Protein AF-A0A842UQR6-F1 (afdb_monomer_lite)

Foldseek 3Di:
DVVVVVVVVVVVVVVVVVVVVVVVPPPPPPPPPPDPLPCVLKWKWKDFPPDDIDIDPDLVVRLVVLLVFDEKEADDPPDSFGIWTHHPVGRMIMTTHPSSLVVSVVVPRPHDHD

Secondary structure (DSSP, 8-state):
-HHHHHHHHHHHHHHHHHHHHHHHS-------------GGG--EEEE-SSS--EEE--HHHHHHHHTT-SEEEE--SSSS--EEEE-TTT--EEEE-HHHHHHHHHTT----B-

Sequence (114 aa):
MVRIHRSVNIILLIVAAFILMTWVFSGTTTGYVGYKLNSEQAKCRFMSADDMSNEIKDIDLCCYEIQKMITCEEIDSSEEYDYICYNLKEGNKYYLNSKAFNYCIKEEYDVAAN

pLDDT: mean 75.28, std 13.83, range [41.34, 89.31]

Radius of gyration: 27.53 Å; chains: 1; bounding box: 54×24×84 Å

Structure (mmCIF, N/CA/C/O backbone):
data_AF-A0A842UQR6-F1
#
_entry.id   AF-A0A842UQR6-F1
#
loop_
_atom_site.group_PDB
_atom_site.id
_atom_site.type_symbol
_atom_site.label_atom_id
_atom_site.label_alt_id
_atom_site.label_comp_id
_atom_site.label_asym_id
_atom_site.label_entity_id
_atom_site.label_seq_id
_atom_site.pdbx_PDB_ins_code
_atom_site.Cartn_x
_atom_site.Cartn_y
_atom_site.Cartn_z
_atom_site.occupancy
_atom_site.B_iso_or_equiv
_atom_site.auth_seq_id
_atom_site.auth_comp_id
_atom_site.auth_asym_id
_atom_site.auth_atom_id
_atom_site.pdbx_PDB_model_num
ATOM 1 N N . MET A 1 1 ? 32.940 13.548 -64.678 1.00 56.00 1 MET A N 1
ATOM 2 C CA . MET A 1 1 ? 31.600 13.407 -64.057 1.00 56.00 1 MET A CA 1
ATOM 3 C C . MET A 1 1 ? 31.374 12.070 -63.345 1.00 56.00 1 MET A C 1
ATOM 5 O O . MET A 1 1 ? 30.982 12.101 -62.190 1.00 56.00 1 MET A O 1
ATOM 9 N N . VAL A 1 2 ? 31.670 10.906 -63.944 1.00 57.84 2 VAL A N 1
ATOM 10 C CA . VAL A 1 2 ? 31.357 9.574 -63.357 1.00 57.84 2 VAL A CA 1
ATOM 11 C C . VAL A 1 2 ? 31.999 9.297 -61.980 1.00 57.84 2 VAL A C 1
ATOM 13 O O . VAL A 1 2 ? 31.364 8.704 -61.112 1.00 57.84 2 VAL A O 1
ATOM 16 N N . ARG A 1 3 ? 33.238 9.753 -61.734 1.00 56.56 3 ARG A N 1
ATOM 17 C CA . ARG A 1 3 ? 33.914 9.574 -60.429 1.00 56.56 3 ARG A CA 1
ATOM 18 C C . ARG A 1 3 ? 33.264 10.367 -59.290 1.00 56.56 3 ARG A C 1
ATOM 20 O O . ARG A 1 3 ? 33.223 9.873 -58.173 1.00 56.56 3 ARG A O 1
ATOM 27 N N . ILE A 1 4 ? 32.719 11.547 -59.584 1.00 62.47 4 ILE A N 1
ATOM 28 C CA . ILE A 1 4 ? 32.086 12.421 -58.585 1.00 62.47 4 ILE A CA 1
ATOM 29 C C . ILE A 1 4 ? 30.750 11.813 -58.138 1.00 62.47 4 ILE A C 1
ATOM 31 O O . ILE A 1 4 ? 30.496 11.720 -56.942 1.00 62.47 4 ILE A O 1
ATOM 35 N N . HIS A 1 5 ? 29.954 11.285 -59.076 1.00 61.22 5 HIS A N 1
ATOM 36 C CA . HIS A 1 5 ? 28.707 10.581 -58.749 1.00 61.22 5 HIS A CA 1
ATOM 37 C C . HIS A 1 5 ? 28.927 9.338 -57.877 1.00 61.22 5 HIS A C 1
ATOM 39 O O . HIS A 1 5 ? 28.136 9.075 -56.975 1.00 61.22 5 HIS A O 1
ATOM 45 N N . ARG A 1 6 ? 30.019 8.591 -58.097 1.00 65.44 6 ARG A N 1
ATOM 46 C CA . ARG A 1 6 ? 30.362 7.440 -57.247 1.00 65.44 6 ARG A CA 1
ATOM 47 C C . ARG A 1 6 ? 30.693 7.853 -55.813 1.00 65.44 6 ARG A C 1
ATOM 49 O O . ARG A 1 6 ? 30.179 7.234 -54.890 1.00 65.44 6 ARG A O 1
ATOM 56 N N . SER A 1 7 ? 31.497 8.897 -55.622 1.00 69.06 7 SER A N 1
ATOM 57 C CA . SER A 1 7 ? 31.863 9.364 -54.279 1.00 69.06 7 SER A CA 1
ATOM 58 C C . SER A 1 7 ? 30.662 9.911 -53.503 1.00 69.06 7 SER A C 1
ATOM 60 O O . SER A 1 7 ? 30.519 9.617 -52.321 1.00 69.06 7 SER A O 1
ATOM 62 N N . VAL A 1 8 ? 29.766 10.643 -54.173 1.00 77.50 8 VAL A N 1
ATOM 63 C CA . VAL A 1 8 ? 28.545 11.184 -53.550 1.00 77.50 8 VAL A CA 1
ATOM 64 C C . VAL A 1 8 ? 27.610 10.061 -53.095 1.00 77.50 8 VAL A C 1
ATOM 66 O O . VAL A 1 8 ? 27.131 10.095 -51.964 1.00 77.50 8 VAL A O 1
ATOM 69 N N . ASN A 1 9 ? 27.414 9.024 -53.916 1.00 79.69 9 ASN A N 1
ATOM 70 C CA . ASN A 1 9 ? 26.563 7.890 -53.547 1.00 79.69 9 ASN A CA 1
ATOM 71 C C . ASN A 1 9 ? 27.122 7.090 -52.362 1.00 79.69 9 ASN A C 1
ATOM 73 O O . ASN A 1 9 ? 26.348 6.631 -51.528 1.00 79.69 9 ASN A O 1
ATOM 77 N N . ILE A 1 10 ? 28.448 6.945 -52.258 1.00 84.00 10 ILE A N 1
ATOM 78 C CA . ILE A 1 10 ? 29.085 6.245 -51.132 1.00 84.00 10 ILE A CA 1
ATOM 79 C C . ILE A 1 10 ? 28.879 7.021 -49.827 1.00 84.00 10 ILE A C 1
ATOM 81 O O . ILE A 1 10 ? 28.516 6.429 -48.814 1.00 84.00 10 ILE A O 1
ATOM 85 N N . ILE A 1 11 ? 29.058 8.344 -49.855 1.00 85.25 11 ILE A N 1
ATOM 86 C CA . ILE A 1 11 ? 28.856 9.196 -48.675 1.00 85.25 11 ILE A CA 1
ATOM 87 C C . ILE A 1 11 ? 27.392 9.142 -48.221 1.00 85.25 11 ILE A C 1
ATOM 89 O O . ILE A 1 11 ? 27.129 8.997 -47.029 1.00 85.25 11 ILE A O 1
ATOM 93 N N . LEU A 1 12 ? 26.442 9.178 -49.161 1.00 84.31 12 LEU A N 1
ATOM 94 C CA . LEU A 1 12 ? 25.016 9.071 -48.845 1.00 84.31 12 LEU A CA 1
ATOM 95 C C . LEU A 1 12 ? 24.670 7.742 -48.157 1.00 84.31 12 LEU A C 1
ATOM 97 O O . LEU A 1 12 ? 23.877 7.718 -47.220 1.00 84.31 12 LEU A O 1
ATOM 101 N N . LEU A 1 13 ? 25.296 6.648 -48.596 1.00 86.56 13 LEU A N 1
ATOM 102 C CA . LEU A 1 13 ? 25.076 5.310 -48.044 1.00 86.56 13 LEU A CA 1
ATOM 103 C C . LEU A 1 13 ? 25.601 5.204 -46.603 1.00 86.56 13 LEU A C 1
ATOM 105 O O . LEU A 1 13 ? 24.937 4.627 -45.745 1.00 86.56 13 LEU A O 1
ATOM 109 N N . ILE A 1 14 ? 26.748 5.826 -46.315 1.00 87.50 14 ILE A N 1
ATOM 110 C CA . ILE A 1 14 ? 27.321 5.880 -44.962 1.00 87.50 14 ILE A CA 1
ATOM 111 C C . ILE A 1 14 ? 26.421 6.690 -44.019 1.00 87.50 14 ILE A C 1
ATOM 113 O O . ILE A 1 14 ? 26.147 6.246 -42.906 1.00 87.50 14 ILE A O 1
ATOM 117 N N . VAL A 1 15 ? 25.918 7.846 -44.464 1.00 87.19 15 VAL A N 1
ATOM 118 C CA . VAL A 1 15 ? 25.008 8.681 -43.660 1.00 87.19 15 VAL A CA 1
ATOM 119 C C . VAL A 1 15 ? 23.695 7.945 -43.377 1.00 87.19 15 VAL A C 1
ATOM 121 O O . VAL A 1 15 ? 23.232 7.937 -42.238 1.00 87.19 15 VAL A O 1
ATOM 124 N N . ALA A 1 16 ? 23.128 7.267 -44.377 1.00 85.75 16 ALA A N 1
ATOM 125 C CA . ALA A 1 16 ? 21.921 6.463 -44.200 1.00 85.75 16 ALA A CA 1
ATOM 126 C C . ALA A 1 16 ? 22.132 5.306 -43.206 1.00 85.75 16 ALA A C 1
ATOM 128 O O . ALA A 1 16 ? 21.287 5.077 -42.341 1.00 85.75 16 ALA A O 1
ATOM 129 N N . ALA A 1 17 ? 23.276 4.617 -43.274 1.00 85.75 17 ALA A N 1
ATOM 130 C CA . ALA A 1 17 ? 23.621 3.555 -42.330 1.00 85.75 17 ALA A CA 1
ATOM 131 C C . ALA A 1 17 ? 23.773 4.078 -40.891 1.00 85.75 17 ALA A C 1
ATOM 133 O O . ALA A 1 17 ? 23.338 3.421 -39.946 1.00 85.75 17 ALA A O 1
ATOM 134 N N . PHE A 1 18 ? 24.337 5.277 -40.721 1.00 85.56 18 PHE A N 1
ATOM 135 C CA . PHE A 1 18 ? 24.500 5.898 -39.408 1.00 85.56 18 PHE A CA 1
ATOM 136 C C . PHE A 1 18 ? 23.151 6.267 -38.773 1.00 85.56 18 PHE A C 1
ATOM 138 O O . PHE A 1 18 ? 22.928 5.987 -37.598 1.00 85.56 18 PHE A O 1
ATOM 145 N N . ILE A 1 19 ? 22.219 6.821 -39.556 1.00 82.00 19 ILE A N 1
ATOM 146 C CA . ILE A 1 19 ? 20.857 7.143 -39.092 1.00 82.00 19 ILE A CA 1
ATOM 147 C C . ILE A 1 19 ? 20.080 5.869 -38.725 1.00 82.00 19 ILE A C 1
ATOM 149 O O . ILE A 1 19 ? 19.325 5.861 -37.759 1.00 82.00 19 ILE A O 1
ATOM 153 N N . LEU A 1 20 ? 20.275 4.769 -39.456 1.00 79.50 20 LEU A N 1
ATOM 154 C CA . LEU A 1 20 ? 19.645 3.493 -39.105 1.00 79.50 20 LEU A CA 1
ATOM 155 C C . LEU A 1 20 ? 20.203 2.910 -37.800 1.00 79.50 20 LEU A C 1
ATOM 157 O O . LEU A 1 20 ? 19.444 2.343 -37.018 1.00 79.50 20 LEU A O 1
ATOM 161 N N . MET A 1 21 ? 21.499 3.083 -37.519 1.00 77.88 21 MET A N 1
ATOM 162 C CA . MET A 1 21 ? 22.070 2.653 -36.239 1.00 77.88 21 MET A CA 1
ATOM 163 C C . MET A 1 21 ? 21.471 3.410 -35.051 1.00 77.88 21 MET A C 1
ATOM 165 O O . MET A 1 21 ? 21.191 2.787 -34.030 1.00 77.88 21 MET A O 1
ATOM 169 N N . THR A 1 22 ? 21.222 4.718 -35.158 1.00 76.06 22 THR A N 1
ATOM 170 C CA . THR A 1 22 ? 20.692 5.487 -34.016 1.00 76.06 22 THR A CA 1
ATOM 171 C C . THR A 1 22 ? 19.299 5.031 -33.576 1.00 76.06 22 THR A C 1
ATOM 173 O O . THR A 1 22 ? 18.996 5.125 -32.392 1.00 76.06 22 THR A O 1
ATOM 176 N N . TRP A 1 23 ? 18.494 4.463 -34.481 1.00 66.38 23 TRP A N 1
ATOM 177 C CA . TRP A 1 23 ? 17.183 3.877 -34.165 1.00 66.38 23 TRP A CA 1
ATOM 178 C C . TRP A 1 23 ? 17.269 2.50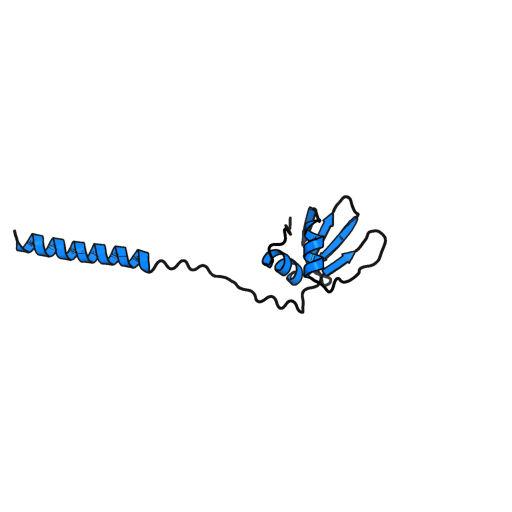1 -33.496 1.00 66.38 23 TRP A C 1
ATOM 180 O O . TRP A 1 23 ? 16.413 2.147 -32.689 1.00 66.38 23 TRP A O 1
ATOM 190 N N . VAL A 1 24 ? 18.301 1.717 -33.811 1.00 72.12 24 VAL A N 1
ATOM 191 C CA . VAL A 1 24 ? 18.511 0.389 -33.208 1.00 72.12 24 VAL A CA 1
ATOM 192 C C . VAL A 1 24 ? 19.080 0.503 -31.788 1.00 72.12 24 VAL A C 1
ATOM 194 O O . VAL A 1 24 ? 18.812 -0.355 -30.951 1.00 72.12 24 VAL A O 1
ATOM 197 N N . PHE A 1 25 ? 19.828 1.572 -31.493 1.00 59.28 25 PHE A N 1
ATOM 198 C CA . PHE A 1 25 ? 20.459 1.793 -30.184 1.00 59.28 25 PHE A CA 1
ATOM 199 C C . PHE A 1 25 ? 19.721 2.768 -29.263 1.00 59.28 25 PHE A C 1
ATOM 201 O O . PHE A 1 25 ? 20.169 2.975 -28.134 1.00 59.28 25 PHE A O 1
ATOM 208 N N . SER A 1 26 ? 18.584 3.331 -29.678 1.00 56.56 26 SER A N 1
ATOM 209 C CA . SER A 1 26 ? 17.649 4.000 -28.768 1.00 56.56 26 SER A CA 1
ATOM 210 C C . SER A 1 26 ? 16.938 2.959 -27.899 1.00 56.56 26 SER A C 1
ATOM 212 O O . SER A 1 26 ? 15.738 2.724 -28.015 1.00 56.56 26 SER A O 1
ATOM 214 N N . GLY A 1 27 ? 17.716 2.295 -27.042 1.00 57.50 27 GLY A N 1
ATOM 215 C CA . GLY A 1 27 ? 17.207 1.494 -25.950 1.00 57.50 27 GLY A CA 1
ATOM 216 C C . GLY A 1 27 ? 16.406 2.412 -25.046 1.00 57.50 27 GLY A C 1
ATOM 217 O O . GLY A 1 27 ? 16.941 3.345 -24.450 1.00 57.50 27 GLY A O 1
ATOM 218 N N . THR A 1 28 ? 15.104 2.174 -24.972 1.00 55.72 28 THR A N 1
ATOM 219 C CA . THR A 1 28 ? 14.271 2.740 -23.923 1.00 55.72 28 THR A CA 1
ATOM 220 C C . THR A 1 28 ? 14.819 2.219 -22.604 1.00 55.72 28 THR A C 1
ATOM 222 O O . THR A 1 28 ? 14.617 1.053 -22.264 1.00 55.72 28 THR A O 1
ATOM 225 N N . THR A 1 29 ? 15.544 3.054 -21.864 1.00 51.94 29 THR A N 1
ATOM 226 C CA . THR A 1 29 ? 15.895 2.769 -20.473 1.00 51.94 29 THR A CA 1
ATOM 227 C C . THR A 1 29 ? 14.615 2.866 -19.650 1.00 51.94 29 THR A C 1
ATOM 229 O O . THR A 1 29 ? 14.374 3.839 -18.944 1.00 51.94 29 THR A O 1
ATOM 232 N N . THR A 1 30 ? 13.741 1.870 -19.773 1.00 51.59 30 THR A N 1
ATOM 233 C CA . THR A 1 30 ? 12.672 1.637 -18.810 1.00 51.59 30 THR A CA 1
ATOM 234 C C . THR A 1 30 ? 13.353 1.093 -17.565 1.00 51.59 30 THR A C 1
ATOM 236 O O . THR A 1 30 ? 13.576 -0.109 -17.428 1.00 51.59 30 THR A O 1
ATOM 239 N N . GLY A 1 31 ? 13.794 2.003 -16.698 1.00 41.75 31 GLY A N 1
ATOM 240 C CA . GLY A 1 31 ? 14.289 1.656 -15.377 1.00 41.75 31 GLY A CA 1
ATOM 241 C C . GLY A 1 31 ? 13.141 1.071 -14.569 1.00 41.75 31 GLY A C 1
ATOM 242 O O . GLY A 1 31 ? 12.350 1.810 -13.995 1.00 41.75 31 GLY A O 1
ATOM 243 N N . TYR A 1 32 ? 13.031 -0.254 -14.538 1.00 46.62 32 TYR A N 1
ATOM 244 C CA . TYR A 1 32 ? 12.168 -0.926 -13.579 1.00 46.62 32 TYR A CA 1
ATOM 245 C C . TYR A 1 32 ? 12.888 -0.890 -12.232 1.00 46.62 32 TYR A C 1
ATOM 247 O O . TYR A 1 32 ? 13.791 -1.690 -11.972 1.00 46.62 32 TYR A O 1
ATOM 255 N N . VAL A 1 33 ? 12.529 0.068 -11.377 1.00 44.75 33 VAL A N 1
ATOM 256 C CA . VAL A 1 33 ? 12.957 0.054 -9.976 1.00 44.75 33 VAL A CA 1
ATOM 257 C C . VAL A 1 33 ? 12.100 -0.982 -9.257 1.00 44.75 33 VAL A C 1
ATOM 259 O O . VAL A 1 33 ? 11.103 -0.679 -8.611 1.00 44.75 33 VAL A O 1
ATOM 262 N N . GLY A 1 34 ? 12.461 -2.251 -9.434 1.00 41.50 34 GLY A N 1
ATOM 263 C CA . GLY A 1 34 ? 11.880 -3.347 -8.677 1.00 41.50 34 GLY A CA 1
ATOM 264 C C . GLY A 1 34 ? 12.404 -3.303 -7.249 1.00 41.50 34 GLY A C 1
ATOM 265 O O . GLY A 1 34 ? 13.362 -4.003 -6.922 1.00 41.50 34 GLY A O 1
ATOM 266 N N . TYR A 1 35 ? 11.790 -2.495 -6.385 1.00 43.31 35 TYR A N 1
ATOM 267 C CA . TYR A 1 35 ? 11.953 -2.681 -4.950 1.00 43.31 35 TYR A CA 1
ATOM 268 C C . TYR A 1 35 ? 11.370 -4.057 -4.612 1.00 43.31 35 TYR A C 1
ATOM 270 O O . TYR A 1 35 ? 10.156 -4.259 -4.635 1.00 43.31 35 TYR A O 1
ATOM 278 N N . LYS A 1 36 ? 12.234 -5.035 -4.313 1.00 41.34 36 LYS A N 1
ATOM 279 C CA . LYS A 1 36 ? 11.823 -6.230 -3.568 1.00 41.34 36 LYS A CA 1
ATOM 280 C C . LYS A 1 36 ? 11.407 -5.754 -2.177 1.00 41.34 36 LYS A C 1
ATOM 282 O O . LYS A 1 36 ? 12.221 -5.701 -1.258 1.00 41.34 36 LYS A O 1
ATOM 287 N N . LEU A 1 37 ? 10.151 -5.344 -2.042 1.00 49.66 37 LEU A N 1
ATOM 288 C CA . LEU A 1 37 ? 9.522 -5.134 -0.750 1.00 49.66 37 LEU A CA 1
ATOM 289 C C . LEU A 1 37 ? 9.472 -6.495 -0.063 1.00 49.66 37 LEU A C 1
ATOM 291 O O . LEU A 1 37 ? 8.746 -7.393 -0.481 1.00 49.66 37 LEU A O 1
ATOM 295 N N . ASN A 1 38 ? 10.321 -6.662 0.948 1.00 50.03 38 ASN A N 1
ATOM 296 C CA . ASN A 1 38 ? 10.266 -7.812 1.833 1.00 50.03 38 ASN A CA 1
ATOM 297 C C . ASN A 1 38 ? 8.948 -7.701 2.622 1.00 50.03 38 ASN A C 1
ATOM 299 O O . ASN A 1 38 ? 8.837 -6.832 3.494 1.00 50.03 38 ASN A O 1
ATOM 303 N N . SER A 1 39 ? 7.939 -8.504 2.265 1.00 53.19 39 SER A N 1
ATOM 304 C CA . SER A 1 39 ? 6.591 -8.443 2.858 1.00 53.19 39 SER A CA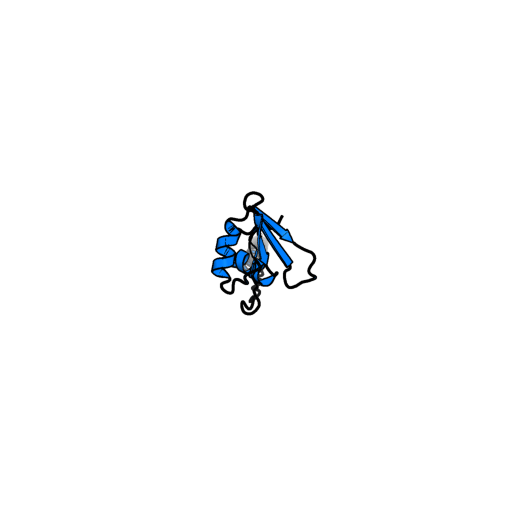 1
ATOM 305 C C . SER A 1 39 ? 6.582 -8.783 4.350 1.00 53.19 39 SER A C 1
ATOM 307 O O . SER A 1 39 ? 5.649 -8.406 5.045 1.00 53.19 39 SER A O 1
ATOM 309 N N . GLU A 1 40 ? 7.659 -9.383 4.872 1.00 59.31 40 GLU A N 1
ATOM 310 C CA . GLU A 1 40 ? 7.863 -9.681 6.299 1.00 59.31 40 GLU A CA 1
ATOM 311 C C . GLU A 1 40 ? 7.742 -8.459 7.227 1.00 59.31 40 GLU A C 1
ATOM 313 O O . GLU A 1 40 ? 7.659 -8.611 8.442 1.00 59.31 40 GLU A O 1
ATOM 318 N N . GLN A 1 41 ? 7.766 -7.241 6.680 1.00 73.12 41 GLN A N 1
ATOM 319 C CA . GLN A 1 41 ? 7.654 -6.003 7.450 1.00 73.12 41 GLN A CA 1
ATOM 320 C C . GLN A 1 41 ? 6.451 -5.141 7.047 1.00 73.12 41 GLN A C 1
ATOM 322 O O . GLN A 1 41 ? 6.341 -4.018 7.534 1.00 73.12 41 GLN A O 1
ATOM 327 N N . ALA A 1 42 ? 5.578 -5.612 6.153 1.00 82.50 42 ALA A N 1
ATOM 328 C CA . ALA A 1 42 ? 4.319 -4.931 5.871 1.00 82.50 42 ALA A CA 1
ATOM 329 C C . ALA A 1 42 ? 3.395 -5.086 7.086 1.00 82.50 42 ALA A C 1
ATOM 331 O O . ALA A 1 42 ? 3.217 -6.190 7.596 1.00 82.50 42 ALA A O 1
ATOM 332 N N . LYS A 1 43 ? 2.860 -3.968 7.581 1.00 87.38 43 LYS A N 1
ATOM 333 C CA . LYS A 1 43 ? 1.968 -3.940 8.741 1.00 87.38 43 LYS A CA 1
ATOM 334 C C . LYS A 1 43 ? 0.681 -3.234 8.377 1.00 87.38 43 LYS A C 1
ATOM 336 O O . LYS A 1 43 ? 0.709 -2.155 7.784 1.00 87.38 43 LYS A O 1
ATOM 341 N N . CYS A 1 44 ? -0.421 -3.847 8.778 1.00 88.25 44 CYS A N 1
ATOM 342 C CA . CYS A 1 44 ? -1.752 -3.304 8.620 1.00 88.25 44 CYS A CA 1
ATOM 343 C C . CYS A 1 44 ? -2.542 -3.479 9.910 1.00 88.25 44 CYS A C 1
ATOM 345 O O . CYS A 1 44 ? -2.477 -4.526 10.553 1.00 88.25 44 CYS A O 1
ATOM 347 N N . ARG A 1 45 ? -3.305 -2.461 10.292 1.00 88.31 45 ARG A N 1
ATOM 348 C CA . ARG A 1 45 ? -4.124 -2.482 11.501 1.00 88.31 45 ARG A CA 1
ATOM 349 C C . ARG A 1 45 ? -5.493 -1.898 11.218 1.00 88.31 45 ARG A C 1
ATOM 351 O O . ARG A 1 45 ? -5.602 -0.805 10.678 1.00 88.31 45 ARG A O 1
ATOM 358 N N . PHE A 1 46 ? -6.527 -2.618 11.625 1.00 87.50 46 PHE A N 1
ATOM 359 C CA . PHE A 1 46 ? -7.905 -2.164 11.546 1.00 87.50 46 PHE A CA 1
ATOM 360 C C . PHE A 1 46 ? -8.358 -1.618 12.895 1.00 87.50 46 PHE A C 1
ATOM 362 O O . PHE A 1 46 ? -8.126 -2.243 13.930 1.00 87.50 46 PHE A O 1
ATOM 369 N N . MET A 1 47 ? -9.014 -0.465 12.870 1.00 85.31 47 MET A N 1
ATOM 370 C CA . MET A 1 47 ? -9.641 0.164 14.020 1.00 85.31 47 MET A CA 1
ATOM 371 C C . MET A 1 47 ? -11.105 0.438 13.687 1.00 85.31 47 MET A C 1
ATOM 373 O O . MET A 1 47 ? -11.412 1.212 12.775 1.00 85.31 47 MET A O 1
ATOM 377 N N . SER A 1 48 ? -12.001 -0.212 14.424 1.00 80.19 48 SER A N 1
ATOM 378 C CA . SER A 1 48 ? -13.434 0.051 14.329 1.00 80.19 48 SER A CA 1
ATOM 379 C C . SER A 1 48 ? -13.831 1.178 15.283 1.00 80.19 48 SER A C 1
ATOM 381 O O . SER A 1 48 ? -13.093 1.506 16.210 1.00 80.19 48 SER A O 1
ATOM 383 N N . ALA A 1 49 ? -15.004 1.772 15.067 1.00 70.62 49 ALA A N 1
ATOM 384 C CA . ALA A 1 49 ? -15.536 2.813 15.944 1.00 70.62 49 ALA A CA 1
ATOM 385 C C . ALA A 1 49 ? -15.804 2.309 17.378 1.00 70.62 49 ALA A C 1
ATOM 387 O O . ALA A 1 49 ? -15.681 3.087 18.322 1.00 70.62 49 ALA A O 1
ATOM 388 N N . ASP A 1 50 ? -16.127 1.019 17.527 1.00 67.44 50 ASP A N 1
ATOM 389 C CA . ASP A 1 50 ? -16.561 0.408 18.791 1.00 67.44 50 ASP A CA 1
ATOM 390 C C . ASP A 1 50 ? -15.529 -0.546 19.425 1.00 67.44 50 ASP A C 1
ATOM 392 O O . ASP A 1 50 ? -15.769 -1.038 20.528 1.00 67.44 50 ASP A O 1
ATOM 396 N N . ASP A 1 51 ? -14.394 -0.834 18.770 1.00 62.00 51 ASP A N 1
ATOM 397 C CA . ASP A 1 51 ? -13.449 -1.850 19.261 1.00 62.00 51 ASP A CA 1
ATOM 398 C C . ASP A 1 51 ? -11.974 -1.556 18.936 1.00 62.00 51 ASP A C 1
ATOM 400 O O . ASP A 1 51 ? -11.640 -0.867 17.965 1.00 62.00 51 ASP A O 1
ATOM 404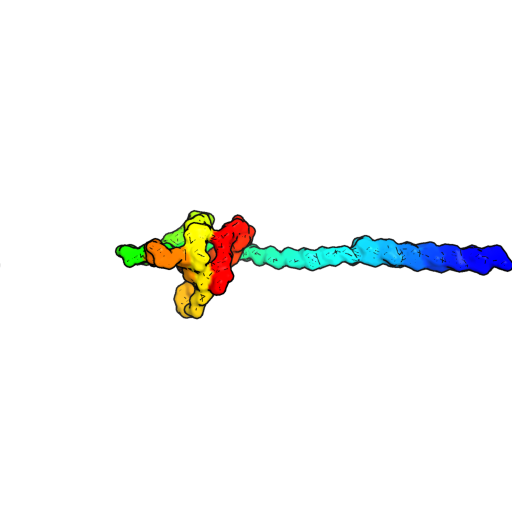 N N . MET A 1 52 ? -11.088 -2.092 19.781 1.00 60.50 52 MET A N 1
ATOM 405 C CA . MET A 1 52 ? -9.647 -1.851 19.737 1.00 60.50 52 MET A CA 1
ATOM 406 C C . MET A 1 52 ? -8.970 -2.451 18.501 1.00 60.50 52 MET A C 1
ATOM 408 O O . MET A 1 52 ? -9.388 -3.454 17.924 1.00 60.50 52 MET A O 1
ATOM 412 N N . SER A 1 53 ? -7.859 -1.810 18.143 1.00 66.06 53 SER A N 1
ATOM 413 C CA . SER A 1 53 ? -6.957 -2.141 17.049 1.00 66.06 53 SER A CA 1
ATOM 414 C C . SER A 1 53 ? -6.626 -3.631 16.934 1.00 66.06 53 SER A C 1
ATOM 416 O O . SER A 1 53 ? -5.909 -4.187 17.765 1.00 66.06 53 SER A O 1
ATOM 418 N N . ASN A 1 54 ? -7.035 -4.252 15.829 1.00 72.31 54 ASN A N 1
ATOM 419 C CA . ASN A 1 54 ? -6.563 -5.582 15.455 1.00 72.31 54 ASN A CA 1
ATOM 420 C C . ASN A 1 54 ? -5.546 -5.463 14.321 1.00 72.31 54 ASN A C 1
ATOM 422 O O . ASN A 1 54 ? -5.827 -4.898 13.263 1.00 72.31 54 ASN A O 1
ATOM 426 N N . GLU A 1 55 ? -4.341 -5.983 14.551 1.00 78.69 55 GLU A N 1
ATOM 427 C CA . GLU A 1 55 ? -3.338 -6.110 13.497 1.00 78.69 55 GLU A CA 1
ATOM 428 C C . GLU A 1 55 ? -3.767 -7.210 12.521 1.00 78.69 55 GLU A C 1
ATOM 430 O O . GLU A 1 55 ? -3.979 -8.364 12.905 1.00 78.69 55 GLU A O 1
ATOM 435 N N . ILE A 1 56 ? -3.897 -6.841 11.251 1.00 81.50 56 ILE A N 1
ATOM 436 C CA . ILE A 1 56 ? -4.196 -7.761 10.165 1.00 81.50 56 ILE A CA 1
ATOM 437 C C . ILE A 1 56 ? -2.860 -8.292 9.648 1.00 81.50 56 ILE A C 1
ATOM 439 O O . ILE A 1 56 ? -2.101 -7.581 8.992 1.00 81.50 56 ILE A O 1
ATOM 443 N N . LYS A 1 57 ? -2.572 -9.560 9.957 1.00 81.06 57 LYS A N 1
ATOM 444 C CA . LYS A 1 57 ? -1.346 -10.243 9.508 1.00 81.06 57 LYS A CA 1
ATOM 445 C C . LYS A 1 57 ? -1.370 -10.609 8.024 1.00 81.06 57 LYS A C 1
ATOM 447 O O . LYS A 1 57 ? -0.315 -10.799 7.429 1.00 81.06 57 LYS A O 1
ATOM 452 N N . ASP A 1 58 ? -2.566 -10.751 7.459 1.00 84.44 58 ASP A N 1
ATOM 453 C CA . ASP A 1 58 ? -2.772 -11.036 6.044 1.00 84.44 58 ASP A CA 1
ATOM 454 C C . ASP A 1 58 ? -2.870 -9.721 5.262 1.00 84.44 58 ASP A C 1
ATOM 456 O O . ASP A 1 58 ? -3.872 -9.004 5.314 1.00 84.44 58 ASP A O 1
ATOM 460 N N . ILE A 1 59 ? -1.784 -9.377 4.576 1.00 86.75 59 ILE A N 1
ATOM 461 C CA . ILE A 1 59 ? -1.681 -8.111 3.855 1.00 86.75 59 ILE A CA 1
ATOM 462 C C . ILE A 1 59 ? -2.584 -8.094 2.620 1.00 86.75 59 ILE A C 1
ATOM 464 O O . ILE A 1 59 ? -3.125 -7.036 2.312 1.00 86.75 59 ILE A O 1
ATOM 468 N N . ASP A 1 60 ? -2.827 -9.237 1.976 1.00 86.88 60 ASP A N 1
ATOM 469 C CA . ASP A 1 60 ? -3.751 -9.318 0.841 1.00 86.88 60 ASP A CA 1
ATOM 470 C C . ASP A 1 60 ? -5.176 -8.988 1.282 1.00 86.88 60 ASP A C 1
ATOM 472 O O . ASP A 1 60 ? -5.851 -8.152 0.675 1.00 86.88 60 ASP A O 1
ATOM 476 N N . LEU A 1 61 ? -5.608 -9.572 2.405 1.00 85.88 61 LEU A N 1
ATOM 477 C CA . LEU A 1 61 ? -6.906 -9.253 2.998 1.00 85.88 61 LEU A CA 1
ATOM 478 C C . LEU A 1 61 ? -7.003 -7.768 3.367 1.00 85.88 61 LEU A C 1
ATOM 480 O O . LEU A 1 61 ? -8.021 -7.131 3.107 1.00 85.88 61 LEU A O 1
ATOM 484 N N . CYS A 1 62 ? -5.944 -7.204 3.949 1.00 87.38 62 CYS A N 1
ATOM 485 C CA . CYS A 1 62 ? -5.907 -5.786 4.279 1.00 87.38 62 CYS A CA 1
ATOM 486 C C . CYS A 1 62 ? -6.043 -4.895 3.033 1.00 87.38 62 CYS A C 1
ATOM 488 O O . CYS A 1 62 ? -6.887 -3.999 3.018 1.00 87.38 62 CYS A O 1
ATOM 490 N N . CYS A 1 63 ? -5.260 -5.150 1.979 1.00 87.94 63 CYS A N 1
ATOM 491 C CA . CYS A 1 63 ? -5.326 -4.376 0.740 1.00 87.94 63 CYS A CA 1
ATOM 492 C C . CYS A 1 63 ? -6.711 -4.473 0.087 1.00 87.94 63 CYS A C 1
ATOM 494 O O . CYS A 1 63 ? -7.246 -3.459 -0.358 1.00 87.94 63 CYS A O 1
ATOM 496 N N . TYR A 1 64 ? -7.325 -5.661 0.089 1.00 87.81 64 TYR A N 1
ATOM 497 C CA . TYR A 1 64 ? -8.681 -5.862 -0.423 1.00 87.81 64 TYR A CA 1
ATOM 498 C C . TYR A 1 64 ? -9.733 -5.041 0.337 1.00 87.81 64 TYR A C 1
ATOM 500 O O . TYR A 1 64 ? -10.624 -4.445 -0.266 1.00 87.81 64 TYR A O 1
ATOM 508 N N . GLU A 1 65 ? -9.643 -4.980 1.666 1.00 84.88 65 GLU A N 1
ATOM 509 C CA . GLU A 1 65 ? -10.571 -4.177 2.467 1.00 84.88 65 GLU A CA 1
ATOM 510 C C . GLU A 1 65 ? -10.339 -2.668 2.291 1.00 84.88 65 GLU A C 1
ATOM 512 O O . GLU A 1 65 ? -11.295 -1.891 2.278 1.00 84.88 65 GLU A O 1
ATOM 517 N N . ILE A 1 66 ? -9.089 -2.245 2.086 1.00 87.19 66 ILE A N 1
ATOM 518 C CA . ILE A 1 66 ? -8.737 -0.836 1.874 1.00 87.19 66 ILE A CA 1
ATOM 519 C C . ILE A 1 66 ? -9.259 -0.290 0.550 1.00 87.19 66 ILE A C 1
ATOM 521 O O . ILE A 1 66 ? -9.627 0.878 0.507 1.00 87.19 66 ILE A O 1
ATOM 525 N N . GLN A 1 67 ? -9.383 -1.108 -0.497 1.00 85.00 67 GLN A N 1
ATOM 526 C CA . GLN A 1 67 ? -10.019 -0.684 -1.756 1.00 85.00 67 GLN A CA 1
ATOM 527 C C . GLN A 1 67 ? -11.449 -0.158 -1.563 1.00 85.00 67 GLN A C 1
ATOM 529 O O . GLN A 1 67 ? -11.981 0.560 -2.404 1.00 85.00 67 GLN A O 1
ATOM 534 N N . LYS A 1 68 ? -12.108 -0.543 -0.464 1.00 82.06 68 LYS A N 1
ATOM 535 C CA . LYS A 1 68 ? -13.454 -0.070 -0.117 1.00 82.06 68 LYS A CA 1
ATOM 536 C C . LYS A 1 68 ? -13.427 1.285 0.601 1.00 82.06 68 LYS A C 1
ATOM 538 O O . LYS A 1 68 ? -14.482 1.888 0.809 1.00 82.06 68 LYS A O 1
ATOM 543 N N . MET A 1 69 ? -12.250 1.747 1.023 1.00 82.00 69 MET A N 1
ATOM 544 C CA . MET A 1 69 ? -12.048 3.048 1.654 1.00 82.00 69 MET A CA 1
ATOM 545 C C . MET A 1 69 ? -12.006 4.139 0.587 1.00 82.00 69 MET A C 1
ATOM 547 O O . MET A 1 69 ? -11.573 3.921 -0.538 1.00 82.00 69 MET A O 1
ATOM 551 N N . ILE A 1 70 ? -12.488 5.328 0.944 1.00 73.69 70 ILE A N 1
ATOM 552 C CA . ILE A 1 70 ? -12.635 6.442 -0.006 1.00 73.69 70 ILE A CA 1
ATOM 553 C C . ILE A 1 70 ? -11.409 7.358 0.035 1.00 73.69 70 ILE A C 1
ATOM 555 O O . ILE A 1 70 ? -11.078 7.996 -0.962 1.00 73.69 70 ILE A O 1
ATOM 559 N N . THR A 1 71 ? -10.746 7.424 1.189 1.00 84.06 71 THR A N 1
ATOM 560 C CA . THR A 1 71 ? -9.657 8.363 1.436 1.00 84.06 71 THR A CA 1
ATOM 561 C C . THR A 1 71 ? -8.516 7.649 2.142 1.00 84.06 71 THR A C 1
ATOM 563 O O . THR A 1 71 ? -8.755 7.001 3.160 1.00 84.06 71 THR A O 1
ATOM 566 N N . CYS A 1 72 ? -7.293 7.813 1.636 1.00 86.31 72 CYS A N 1
ATOM 567 C CA . CYS A 1 72 ? -6.058 7.482 2.339 1.00 86.31 72 CYS A CA 1
ATOM 568 C C . CYS A 1 72 ? -5.197 8.740 2.480 1.00 86.31 72 CYS A C 1
ATOM 570 O O . CYS A 1 72 ? -4.978 9.442 1.498 1.00 86.31 72 CYS A O 1
ATOM 572 N N . GLU A 1 73 ? -4.709 9.008 3.686 1.00 88.19 73 GLU A N 1
ATOM 573 C CA . GLU A 1 73 ? -3.879 10.169 4.017 1.00 88.19 73 GLU A CA 1
ATOM 574 C C . GLU A 1 73 ? -2.564 9.704 4.639 1.00 88.19 73 GLU A C 1
ATOM 576 O O . GLU A 1 73 ? -2.541 8.745 5.416 1.00 88.19 73 GLU A O 1
ATOM 581 N N . GLU A 1 74 ? -1.473 10.389 4.309 1.00 88.06 74 GLU A N 1
ATOM 582 C CA . GLU A 1 74 ? -0.196 10.217 5.001 1.00 88.06 74 GLU A CA 1
ATOM 583 C C . GLU A 1 74 ? -0.271 10.900 6.374 1.00 88.06 74 GLU A C 1
ATOM 585 O O . GLU A 1 74 ? -0.739 12.033 6.503 1.00 88.06 74 GLU A O 1
ATOM 590 N N . ILE A 1 75 ? 0.159 10.194 7.414 1.00 86.75 75 ILE A N 1
ATOM 591 C CA . ILE A 1 75 ? 0.188 10.684 8.792 1.00 86.75 75 ILE A CA 1
ATOM 592 C C . ILE A 1 75 ? 1.635 10.868 9.237 1.00 86.75 75 ILE A C 1
ATOM 594 O O . ILE A 1 75 ? 2.519 10.116 8.834 1.00 86.75 75 ILE A O 1
ATOM 598 N N . ASP A 1 76 ? 1.880 11.864 10.089 1.00 77.56 76 ASP A N 1
ATOM 599 C CA . ASP A 1 76 ? 3.220 12.115 10.620 1.00 77.56 76 ASP A CA 1
ATOM 600 C C . ASP A 1 76 ? 3.695 10.885 11.419 1.00 77.56 76 ASP A C 1
ATOM 602 O O . ASP A 1 76 ? 3.173 10.567 12.492 1.00 77.56 76 ASP A O 1
ATOM 606 N N . SER A 1 77 ? 4.668 10.171 10.845 1.00 62.72 77 SER A N 1
ATOM 607 C CA . SER A 1 77 ? 5.245 8.909 11.319 1.00 62.72 77 SER A CA 1
ATOM 608 C C . SER A 1 77 ? 5.912 9.080 12.695 1.00 62.72 77 SER A C 1
ATOM 610 O O . SER A 1 77 ? 7.133 9.237 12.806 1.00 62.72 77 SER A O 1
ATOM 612 N N . SER A 1 78 ? 5.139 9.027 13.780 1.00 54.16 78 SER A N 1
ATOM 613 C CA . SER A 1 78 ? 5.685 8.862 15.137 1.00 54.16 78 SER A CA 1
ATOM 614 C C . SER A 1 78 ? 5.478 7.453 15.695 1.00 54.16 78 SER A C 1
ATOM 616 O O . SER A 1 78 ? 6.165 7.067 16.639 1.00 54.16 78 SER A O 1
ATOM 618 N N . GLU A 1 79 ? 4.567 6.665 15.114 1.00 61.59 79 GLU A N 1
ATOM 619 C CA . GLU A 1 79 ? 4.111 5.394 15.681 1.00 61.59 79 GLU A CA 1
ATOM 620 C C . GLU A 1 79 ? 3.805 4.355 14.592 1.00 61.59 79 GLU A C 1
ATOM 622 O O . GLU A 1 79 ? 2.656 4.175 14.215 1.00 61.59 79 GLU A O 1
ATOM 627 N N . GLU A 1 80 ? 4.830 3.630 14.123 1.00 79.12 80 GLU A N 1
ATOM 628 C CA . GLU A 1 80 ? 4.740 2.334 13.405 1.00 79.12 80 GLU A CA 1
ATOM 629 C C . GLU A 1 80 ? 4.002 2.299 12.038 1.00 79.12 80 GLU A C 1
ATOM 631 O O . GLU A 1 80 ? 4.246 1.382 11.247 1.00 79.12 80 GLU A O 1
ATOM 636 N N . TYR A 1 81 ? 3.165 3.291 11.739 1.00 84.56 81 TYR A N 1
ATOM 637 C CA . TYR A 1 81 ? 2.303 3.427 10.570 1.00 84.56 81 TYR A CA 1
ATOM 638 C C . TYR A 1 81 ? 2.469 4.824 9.965 1.00 84.56 81 TYR A C 1
ATOM 640 O O . TYR A 1 81 ? 2.635 5.806 10.685 1.00 84.56 81 TYR A O 1
ATOM 648 N N . ASP A 1 82 ? 2.383 4.885 8.640 1.00 87.50 82 ASP A N 1
ATOM 649 C CA . ASP A 1 82 ? 2.658 6.082 7.839 1.00 87.50 82 ASP A CA 1
ATOM 650 C C . ASP A 1 82 ? 1.399 6.580 7.113 1.00 87.50 82 ASP A C 1
ATOM 652 O O . ASP A 1 82 ? 1.338 7.724 6.687 1.00 87.50 82 ASP A O 1
ATOM 656 N N . TYR A 1 83 ? 0.368 5.736 6.988 1.00 89.06 83 TYR A N 1
ATOM 657 C CA . TYR A 1 83 ? -0.867 6.047 6.274 1.00 89.06 83 TYR A CA 1
ATOM 658 C C . TYR A 1 83 ? -2.099 5.648 7.077 1.00 89.06 83 TYR A C 1
ATOM 660 O O . TYR A 1 83 ? -2.110 4.621 7.764 1.00 89.06 83 TYR A O 1
ATOM 668 N N . ILE A 1 84 ? -3.167 6.426 6.920 1.00 89.00 84 ILE A N 1
ATOM 669 C CA . ILE A 1 84 ? -4.502 6.121 7.420 1.00 89.00 84 ILE A CA 1
ATOM 670 C C . ILE A 1 84 ? -5.513 6.130 6.274 1.00 89.00 84 ILE A C 1
ATOM 672 O O . ILE A 1 84 ? -5.684 7.131 5.590 1.00 89.00 84 ILE A O 1
ATOM 676 N N . CYS A 1 85 ? -6.213 5.018 6.079 1.00 88.62 85 CYS A N 1
ATOM 677 C CA . CYS A 1 85 ? -7.283 4.867 5.102 1.00 88.62 85 CYS A CA 1
ATOM 678 C C . CYS A 1 85 ? -8.627 4.745 5.814 1.00 88.62 85 CYS A C 1
ATOM 680 O O . CYS A 1 85 ? -8.771 3.952 6.743 1.00 88.62 85 CYS A O 1
ATOM 682 N N . TYR A 1 86 ? -9.624 5.522 5.409 1.00 86.38 86 TYR A N 1
ATOM 683 C CA . TYR A 1 86 ? -10.907 5.556 6.097 1.00 86.38 86 TYR A CA 1
ATOM 684 C C . TYR A 1 86 ? -12.076 5.857 5.157 1.00 86.38 86 TYR A C 1
ATOM 686 O O . TYR A 1 86 ? -11.934 6.397 4.056 1.00 86.38 86 TYR A O 1
ATOM 694 N N . ASN A 1 87 ? -13.274 5.512 5.628 1.00 82.00 87 ASN A N 1
ATOM 695 C CA . ASN A 1 87 ? -14.532 5.908 5.013 1.00 82.00 87 ASN A CA 1
ATOM 696 C C . ASN A 1 87 ? -15.308 6.798 5.990 1.00 82.00 87 ASN A C 1
ATOM 698 O O . ASN A 1 87 ? -15.675 6.370 7.086 1.00 82.00 87 ASN A O 1
ATOM 702 N N . LEU A 1 88 ? -15.595 8.035 5.574 1.00 69.94 88 LEU A N 1
ATOM 703 C CA . LEU A 1 88 ? -16.305 9.040 6.376 1.00 69.94 88 LEU A CA 1
ATOM 704 C C . LEU A 1 88 ? -17.680 8.570 6.884 1.00 69.94 88 LEU A C 1
ATOM 706 O O . LEU A 1 88 ? -18.187 9.125 7.855 1.00 69.94 88 LEU A O 1
ATOM 710 N N . LYS A 1 89 ? -18.296 7.570 6.237 1.00 72.56 89 LYS A N 1
ATOM 711 C CA . LYS A 1 89 ? -19.624 7.056 6.607 1.00 72.56 89 LYS A CA 1
ATOM 712 C C . LYS A 1 89 ? -19.605 5.964 7.674 1.00 72.56 89 LYS A C 1
ATOM 714 O O . LYS A 1 89 ? -20.591 5.826 8.388 1.00 72.56 89 LYS A O 1
ATOM 719 N N . GLU A 1 90 ? -18.533 5.181 7.755 1.00 71.12 90 GLU A N 1
ATOM 720 C CA . GLU A 1 90 ? -18.502 3.949 8.558 1.00 71.12 90 GLU A CA 1
ATOM 721 C C . GLU A 1 90 ? -17.670 4.082 9.837 1.00 71.12 90 GLU A C 1
ATOM 723 O O . GLU A 1 90 ? -17.732 3.211 10.696 1.00 71.12 90 GLU A O 1
ATOM 728 N N . GLY A 1 91 ? -16.875 5.150 9.983 1.00 74.50 91 GLY A N 1
ATOM 729 C CA . GLY A 1 91 ? -16.027 5.379 11.165 1.00 74.50 91 GLY A CA 1
ATOM 730 C C . GLY A 1 91 ? -14.836 4.416 11.297 1.00 74.50 91 GLY A C 1
ATOM 731 O O . GLY A 1 91 ? -13.945 4.654 12.109 1.00 74.50 91 GLY A O 1
ATOM 732 N N . ASN A 1 92 ? -14.799 3.375 10.467 1.00 83.06 92 ASN A N 1
ATOM 733 C CA . ASN A 1 92 ? -13.721 2.411 10.317 1.00 83.06 92 ASN A CA 1
ATOM 734 C C . ASN A 1 92 ? -12.458 3.065 9.742 1.00 83.06 92 ASN A C 1
ATOM 736 O O . ASN A 1 92 ? -12.525 3.810 8.757 1.00 83.06 92 ASN A O 1
ATOM 740 N N . LYS A 1 93 ? -11.305 2.749 10.338 1.00 87.19 93 LYS A N 1
ATOM 741 C CA . LYS A 1 93 ? -9.993 3.232 9.899 1.00 87.19 93 LYS A CA 1
ATOM 742 C C . LYS A 1 93 ? -9.008 2.080 9.770 1.00 87.19 93 LYS A C 1
ATOM 744 O O . LYS A 1 93 ? -8.947 1.196 10.620 1.00 87.19 93 LYS A O 1
ATOM 749 N N . TYR A 1 94 ? -8.207 2.129 8.723 1.00 88.75 94 TYR A N 1
ATOM 750 C CA . TYR A 1 94 ? -7.107 1.222 8.454 1.00 88.75 94 TYR A CA 1
ATOM 751 C C . TYR A 1 94 ? -5.808 2.003 8.544 1.00 88.75 94 TYR A C 1
ATOM 753 O O . TYR A 1 94 ? -5.687 3.073 7.962 1.00 88.75 94 TYR A O 1
ATOM 761 N N . TYR A 1 95 ? -4.839 1.467 9.264 1.00 88.75 95 TYR A N 1
ATOM 762 C CA . TYR A 1 95 ? -3.511 2.039 9.398 1.00 88.75 95 TYR A CA 1
ATOM 763 C C . TYR A 1 95 ? -2.529 1.153 8.653 1.00 88.75 95 TYR A C 1
ATOM 765 O O . TY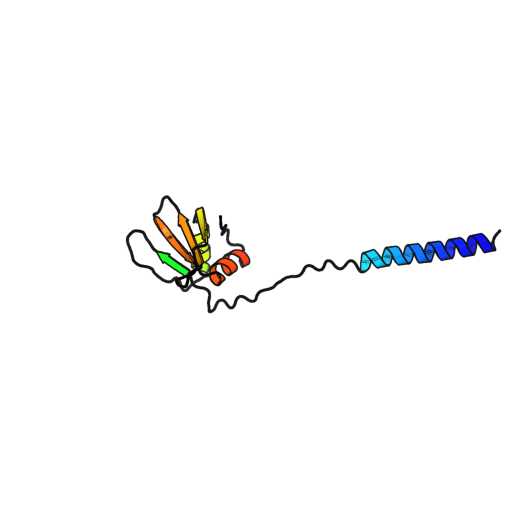R A 1 95 ? -2.512 -0.063 8.860 1.00 88.75 95 TYR A O 1
ATOM 773 N N . LEU A 1 96 ? -1.709 1.760 7.801 1.00 89.31 96 LEU A N 1
ATOM 774 C CA . LEU A 1 96 ? -0.694 1.071 7.015 1.00 89.31 96 LEU A CA 1
ATOM 775 C C . LEU A 1 96 ? 0.661 1.704 7.243 1.00 89.31 96 LEU A C 1
ATOM 777 O O . LEU A 1 96 ? 0.789 2.920 7.337 1.00 89.31 96 LEU A O 1
ATOM 781 N N . ASN A 1 97 ? 1.693 0.874 7.276 1.00 89.31 97 ASN A N 1
ATOM 782 C CA . ASN A 1 97 ? 3.034 1.380 7.051 1.00 89.31 97 ASN A CA 1
ATOM 783 C C . ASN A 1 97 ? 3.320 1.490 5.549 1.00 89.31 97 ASN A C 1
ATOM 785 O O . ASN A 1 97 ? 2.662 0.865 4.712 1.00 89.31 97 ASN A O 1
ATOM 789 N N . SER A 1 98 ? 4.366 2.231 5.205 1.00 87.31 98 SER A N 1
ATOM 790 C CA . SER A 1 98 ? 4.806 2.473 3.831 1.00 87.31 98 SER A CA 1
ATOM 791 C C . SER A 1 98 ? 5.020 1.180 3.053 1.00 87.31 98 SER A C 1
ATOM 793 O O . SER A 1 98 ? 4.840 1.133 1.840 1.00 87.31 98 SER A O 1
ATOM 795 N N . LYS A 1 99 ? 5.404 0.093 3.729 1.00 88.19 99 LYS A N 1
ATOM 796 C CA . LYS A 1 99 ? 5.613 -1.205 3.078 1.00 88.19 99 LYS A CA 1
ATOM 797 C C . LYS A 1 99 ? 4.305 -1.856 2.659 1.00 88.19 99 LYS A C 1
ATOM 799 O O . LYS A 1 99 ? 4.236 -2.353 1.540 1.00 88.19 99 LYS A O 1
ATOM 804 N N . ALA A 1 100 ? 3.297 -1.844 3.527 1.00 88.81 100 ALA A N 1
ATOM 805 C CA . ALA A 1 100 ? 1.973 -2.359 3.211 1.00 88.81 100 ALA A CA 1
ATOM 806 C C . ALA A 1 100 ? 1.287 -1.493 2.144 1.00 88.81 100 ALA A C 1
ATOM 808 O O . ALA A 1 100 ? 0.772 -2.034 1.174 1.00 88.81 100 ALA A O 1
ATOM 809 N N . PHE A 1 101 ? 1.392 -0.164 2.243 1.00 87.88 101 PHE A N 1
ATOM 810 C CA . PHE A 1 101 ? 0.853 0.751 1.233 1.00 87.88 101 PHE A CA 1
ATOM 811 C C . PHE A 1 101 ? 1.460 0.502 -0.160 1.00 87.88 101 PHE A C 1
ATOM 813 O O . PHE A 1 101 ? 0.742 0.274 -1.133 1.00 87.88 101 PHE A O 1
ATOM 820 N N . ASN A 1 102 ? 2.793 0.428 -0.248 1.00 86.88 102 ASN A N 1
ATOM 821 C CA . ASN A 1 102 ? 3.473 0.127 -1.510 1.00 86.88 102 ASN A CA 1
ATOM 822 C C . ASN A 1 102 ? 3.176 -1.286 -2.030 1.00 86.88 102 ASN A C 1
ATOM 824 O O . ASN A 1 102 ? 3.164 -1.497 -3.241 1.00 86.88 102 ASN A O 1
ATOM 828 N N . TYR A 1 103 ? 2.960 -2.259 -1.139 1.00 87.44 103 TYR A N 1
ATOM 829 C CA . TYR A 1 103 ? 2.538 -3.598 -1.538 1.00 87.44 103 TYR A CA 1
ATOM 830 C C . TYR A 1 103 ? 1.164 -3.559 -2.213 1.00 87.44 103 TYR A C 1
ATOM 832 O O . TYR A 1 103 ? 1.033 -4.085 -3.314 1.00 87.44 103 TYR A O 1
ATOM 840 N N . CYS A 1 104 ? 0.187 -2.866 -1.619 1.00 86.75 104 CYS A N 1
ATOM 841 C CA . CYS A 1 104 ? -1.140 -2.738 -2.213 1.00 86.75 104 CYS A CA 1
ATOM 842 C C . CYS A 1 104 ? -1.079 -2.075 -3.601 1.00 86.75 104 CYS A C 1
ATOM 844 O O . CYS A 1 104 ? -1.671 -2.588 -4.543 1.00 86.75 104 CYS A O 1
ATOM 846 N N . ILE A 1 105 ? -0.296 -1.002 -3.771 1.00 85.19 105 ILE A N 1
ATOM 847 C CA . ILE A 1 105 ? -0.113 -0.362 -5.088 1.00 85.19 105 ILE A CA 1
ATOM 848 C C . ILE A 1 105 ? 0.539 -1.321 -6.092 1.00 85.19 105 ILE A C 1
ATOM 850 O O . ILE A 1 105 ? 0.125 -1.400 -7.247 1.00 85.19 105 ILE A O 1
ATOM 854 N N . LYS A 1 106 ? 1.582 -2.044 -5.669 1.00 84.88 106 LYS A N 1
ATOM 855 C CA . LYS A 1 106 ? 2.332 -2.961 -6.536 1.00 84.88 106 LYS A CA 1
ATOM 856 C C . LYS A 1 106 ? 1.467 -4.106 -7.058 1.00 84.88 106 LYS A C 1
ATOM 858 O O . LYS A 1 106 ? 1.646 -4.510 -8.202 1.00 84.88 106 LYS A O 1
ATOM 863 N N . GLU A 1 107 ? 0.581 -4.633 -6.222 1.00 84.19 107 GLU A N 1
ATOM 864 C CA . GLU A 1 107 ? -0.363 -5.694 -6.588 1.00 84.19 107 GLU A CA 1
ATOM 865 C C . GLU A 1 107 ? -1.646 -5.134 -7.239 1.00 84.19 107 GLU A C 1
ATOM 867 O O . GLU A 1 107 ? -2.646 -5.835 -7.345 1.00 84.19 107 GLU A O 1
ATOM 872 N N . GLU A 1 108 ? -1.605 -3.877 -7.699 1.00 82.31 108 GLU A N 1
ATOM 873 C CA . GLU A 1 108 ? -2.670 -3.208 -8.454 1.00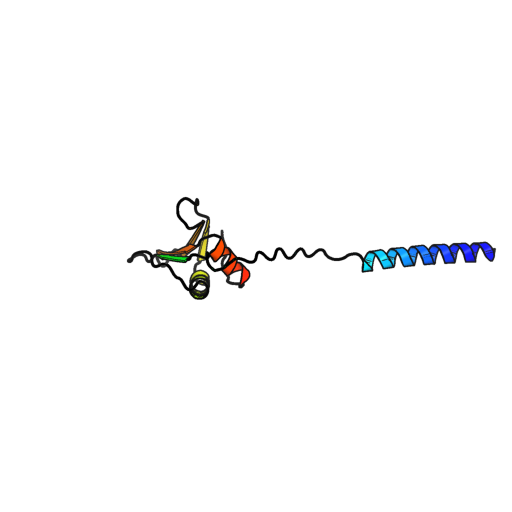 82.31 108 GLU A CA 1
ATOM 874 C C . GLU A 1 108 ? -3.979 -3.029 -7.668 1.00 82.31 108 GLU A C 1
ATOM 876 O O . GLU A 1 108 ? -5.058 -2.912 -8.253 1.00 82.31 108 GLU A O 1
ATOM 881 N N . TYR A 1 109 ? -3.904 -2.959 -6.334 1.00 81.00 109 TYR A N 1
ATOM 882 C CA . TYR A 1 109 ? -5.060 -2.575 -5.539 1.00 81.00 109 TYR A CA 1
ATOM 883 C C . TYR A 1 109 ? -5.327 -1.065 -5.686 1.00 81.00 109 TYR A C 1
ATOM 885 O O . TYR A 1 109 ? -4.397 -0.260 -5.633 1.00 81.00 109 TYR A O 1
ATOM 893 N N . ASP A 1 110 ? -6.599 -0.675 -5.842 1.00 77.88 110 ASP A N 1
ATOM 894 C CA . ASP A 1 110 ? -7.018 0.732 -5.941 1.00 77.88 110 ASP A CA 1
ATOM 895 C C . ASP A 1 110 ? -6.905 1.438 -4.581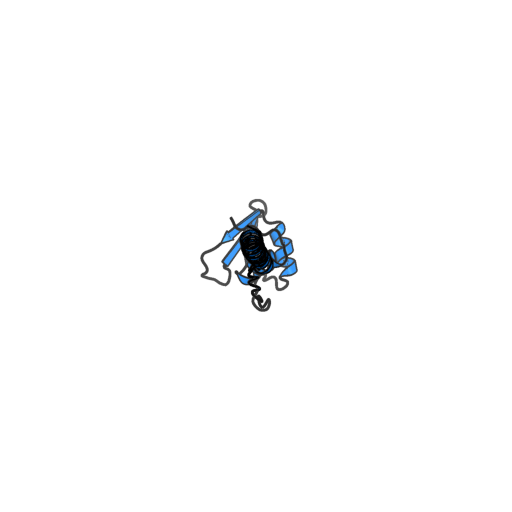 1.00 77.88 110 ASP A C 1
ATOM 897 O O . ASP A 1 110 ? -7.856 1.518 -3.805 1.00 77.88 110 ASP A O 1
ATOM 901 N N . VAL A 1 111 ? -5.687 1.868 -4.257 1.00 73.12 111 VAL A N 1
ATOM 902 C CA . VAL A 1 111 ? -5.351 2.555 -3.011 1.00 73.12 111 VAL A CA 1
ATOM 903 C C . VAL A 1 111 ? -4.756 3.914 -3.363 1.00 73.12 111 VAL A C 1
ATOM 905 O O . VAL A 1 111 ? -3.551 4.053 -3.567 1.00 73.12 111 VAL A O 1
ATOM 908 N N . ALA A 1 112 ? -5.614 4.925 -3.493 1.00 63.81 112 ALA A N 1
ATOM 909 C CA . ALA A 1 112 ? -5.195 6.287 -3.807 1.00 63.81 112 ALA A CA 1
ATOM 910 C C . ALA A 1 112 ? -4.938 7.086 -2.519 1.00 63.81 112 ALA A C 1
ATOM 912 O O . ALA A 1 112 ? -5.843 7.265 -1.703 1.00 63.81 112 ALA A O 1
ATOM 913 N N . ALA A 1 113 ? -3.709 7.582 -2.347 1.00 60.12 113 ALA A N 1
ATOM 914 C CA . ALA A 1 113 ? -3.414 8.615 -1.355 1.00 60.12 113 ALA A CA 1
ATOM 915 C C . ALA A 1 113 ? -3.800 9.993 -1.914 1.00 60.12 113 ALA A C 1
ATOM 917 O O . ALA A 1 113 ? -3.466 10.298 -3.063 1.00 60.12 113 ALA A O 1
ATOM 918 N N . ASN A 1 114 ? -4.503 10.791 -1.109 1.00 55.59 114 ASN A N 1
ATOM 919 C CA . ASN A 1 114 ? -4.847 12.188 -1.400 1.00 55.59 114 ASN A CA 1
ATOM 920 C C . ASN A 1 114 ? -3.978 13.156 -0.599 1.00 55.59 114 ASN A C 1
ATOM 922 O O . ASN A 1 114 ? -3.637 12.820 0.556 1.00 55.59 114 ASN A O 1
#